Protein AF-A0A8T9ZW12-F1 (afdb_monomer)

Foldseek 3Di:
DPPPPVVVVVVVVVVVVVVVVVVVVCVVVVPPPPPVPCPDPPPPPPPPPDDD

pLDDT: mean 73.73, std 16.44, range [46.84, 96.81]

Solvent-accessible surface area (backbone atoms only — not comparable to full-atom values): 3484 Å² total; per-residue (Å²): 136,80,81,82,59,75,65,58,59,55,51,52,51,51,52,49,54,52,51,53,52,50,51,50,52,49,58,58,70,67,55,70,78,71,68,77,75,75,68,68,82,77,74,72,73,72,75,78,68,85,71,132

Secondary structure (DSSP, 8-state):
-----THHHHHHHHHHHHHHHHHHHHHHHT----------------------

Sequence (52 aa):
MPQMAPMWWTTMFILFTMLFMMTNTIMYFQKQYSIPSKEEKQNKMETMNWKW

Organism: NCBI:txid236433

Structure (mmCIF, N/CA/C/O backbone):
data_AF-A0A8T9ZW12-F1
#
_entry.id   AF-A0A8T9ZW12-F1
#
loop_
_atom_site.group_PDB
_atom_site.id
_atom_site.type_symbol
_atom_site.label_atom_id
_atom_site.label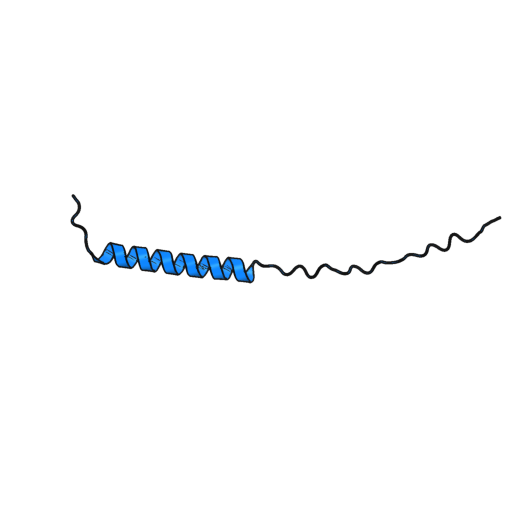_alt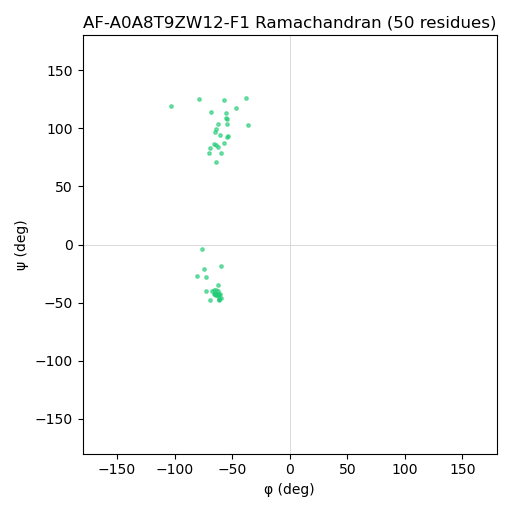_id
_atom_site.label_comp_id
_atom_site.label_asym_id
_atom_site.label_entity_id
_atom_site.label_seq_id
_atom_site.pdbx_PDB_ins_code
_atom_site.Cartn_x
_atom_site.Cartn_y
_atom_site.Cartn_z
_atom_site.occupancy
_atom_site.B_iso_or_equiv
_atom_site.auth_seq_id
_atom_site.auth_comp_id
_atom_site.auth_asym_id
_atom_site.auth_atom_id
_atom_site.pdbx_PDB_model_num
ATOM 1 N N . MET A 1 1 ? 25.809 -4.332 -20.116 1.00 46.84 1 MET A N 1
ATOM 2 C CA . MET A 1 1 ? 24.584 -3.904 -20.825 1.00 46.84 1 MET A CA 1
ATOM 3 C C . MET A 1 1 ? 23.731 -5.129 -21.138 1.00 46.84 1 MET A C 1
ATOM 5 O O . MET A 1 1 ? 23.976 -5.771 -22.150 1.00 46.84 1 MET A O 1
ATOM 9 N N . PRO A 1 2 ? 22.771 -5.492 -20.273 1.00 50.03 2 PRO A N 1
ATOM 10 C CA . PRO A 1 2 ? 21.643 -6.322 -20.671 1.00 50.03 2 PRO A CA 1
ATOM 11 C C . PRO A 1 2 ? 20.648 -5.409 -21.400 1.00 50.03 2 PRO A C 1
ATOM 13 O O . PRO A 1 2 ? 20.298 -4.340 -20.898 1.00 50.03 2 PRO A O 1
ATOM 16 N N . GLN A 1 3 ? 20.273 -5.762 -22.626 1.00 50.94 3 GLN A N 1
ATOM 17 C CA . GLN A 1 3 ? 19.326 -4.983 -23.422 1.00 50.94 3 GLN A CA 1
ATOM 18 C C . GLN A 1 3 ? 18.012 -4.829 -22.644 1.00 50.94 3 GLN A C 1
ATOM 20 O O . GLN A 1 3 ? 17.430 -5.816 -22.198 1.00 50.94 3 GLN A O 1
ATOM 25 N N . MET A 1 4 ? 17.582 -3.581 -22.435 1.00 63.75 4 MET A N 1
ATOM 26 C CA . MET A 1 4 ? 16.358 -3.255 -21.707 1.00 63.75 4 MET A CA 1
ATOM 27 C C . MET A 1 4 ? 15.161 -3.778 -22.494 1.00 63.75 4 MET A C 1
ATOM 29 O O . MET A 1 4 ? 14.690 -3.140 -23.431 1.00 63.75 4 MET A O 1
ATOM 33 N N . ALA A 1 5 ? 14.680 -4.959 -22.121 1.00 65.19 5 ALA A N 1
ATOM 34 C CA . ALA A 1 5 ? 13.416 -5.467 -22.608 1.00 65.19 5 ALA A CA 1
ATOM 35 C C . ALA A 1 5 ? 12.293 -4.581 -22.018 1.00 65.19 5 ALA A C 1
ATOM 37 O O . ALA A 1 5 ? 12.098 -4.588 -20.798 1.00 65.19 5 ALA A O 1
ATOM 38 N N . PRO A 1 6 ? 11.549 -3.821 -22.847 1.00 63.78 6 PRO A N 1
ATOM 39 C CA . PRO A 1 6 ? 10.559 -2.832 -22.392 1.00 63.78 6 PRO A CA 1
ATOM 40 C C . PRO A 1 6 ? 9.437 -3.435 -21.531 1.00 63.78 6 PRO A C 1
ATOM 42 O O . PRO A 1 6 ? 8.784 -2.738 -20.762 1.00 63.78 6 PRO A O 1
ATOM 45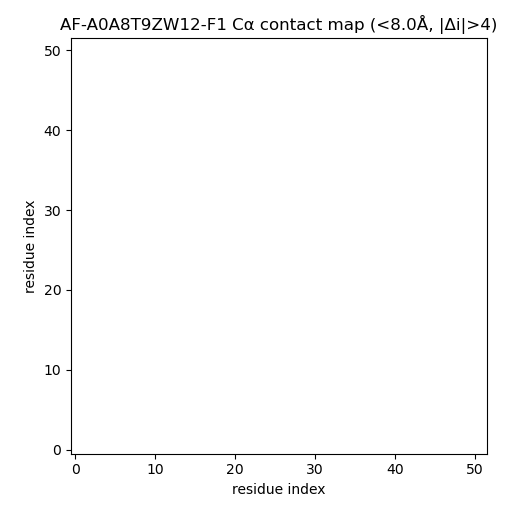 N N . MET A 1 7 ? 9.251 -4.753 -21.608 1.00 69.12 7 MET A N 1
ATOM 46 C CA . MET A 1 7 ? 8.230 -5.492 -20.873 1.00 69.12 7 MET A CA 1
ATOM 47 C C . MET A 1 7 ? 8.546 -5.681 -19.379 1.00 69.12 7 MET A C 1
ATOM 49 O O . MET A 1 7 ? 7.634 -5.880 -18.588 1.00 69.12 7 MET A O 1
ATOM 53 N N . TRP A 1 8 ? 9.810 -5.583 -18.951 1.00 78.88 8 TRP A N 1
ATOM 54 C CA . TRP A 1 8 ? 10.161 -5.769 -17.532 1.00 78.88 8 TRP A CA 1
ATOM 55 C C . TRP A 1 8 ? 9.724 -4.599 -16.649 1.00 78.88 8 TRP A C 1
ATOM 57 O O . TRP A 1 8 ? 9.449 -4.762 -15.465 1.00 78.88 8 TRP A O 1
ATOM 67 N N . TRP A 1 9 ? 9.645 -3.402 -17.222 1.00 79.81 9 TRP A N 1
ATOM 68 C CA . TRP A 1 9 ? 9.214 -2.218 -16.487 1.00 79.81 9 TRP A CA 1
ATOM 69 C C . TRP A 1 9 ? 7.714 -2.249 -16.217 1.00 79.81 9 TRP A C 1
ATOM 71 O O . TRP A 1 9 ? 7.277 -1.924 -15.115 1.00 79.81 9 TRP A O 1
ATOM 81 N N . THR A 1 10 ? 6.925 -2.696 -17.196 1.00 87.38 10 THR A N 1
ATOM 82 C CA . THR A 1 10 ? 5.478 -2.839 -17.022 1.00 87.38 10 THR A CA 1
ATOM 83 C C . THR A 1 10 ? 5.152 -3.943 -16.022 1.00 87.38 10 THR A C 1
ATOM 85 O O . THR A 1 10 ? 4.293 -3.738 -15.169 1.00 87.38 10 THR A O 1
ATOM 88 N N . THR A 1 11 ? 5.870 -5.070 -16.039 1.00 90.06 11 THR A N 1
ATOM 89 C CA . THR A 1 11 ? 5.668 -6.133 -15.042 1.00 90.06 11 THR A CA 1
ATOM 90 C C . THR A 1 11 ? 6.046 -5.678 -13.635 1.00 90.06 11 THR A C 1
ATOM 92 O O . THR A 1 11 ? 5.272 -5.910 -12.708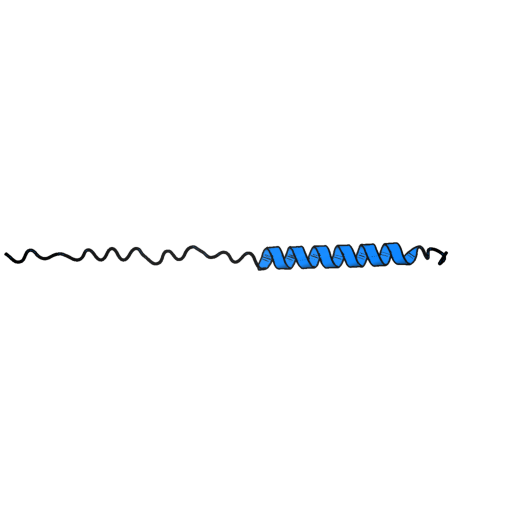 1.00 90.06 11 THR A O 1
ATOM 95 N N . MET A 1 12 ? 7.162 -4.963 -13.460 1.00 90.12 12 MET A N 1
ATOM 96 C CA . MET A 1 12 ? 7.534 -4.390 -12.159 1.00 90.12 12 MET A CA 1
ATOM 97 C C . MET A 1 12 ? 6.507 -3.366 -11.660 1.00 90.12 12 MET A C 1
ATOM 99 O O . MET A 1 12 ? 6.155 -3.378 -10.481 1.00 90.12 12 MET A O 1
ATOM 103 N N . PHE A 1 13 ? 5.970 -2.521 -12.545 1.00 92.69 13 PHE A N 1
ATOM 104 C CA . PHE A 1 13 ? 4.919 -1.565 -12.190 1.00 92.69 13 PHE A CA 1
ATOM 105 C C . PHE A 1 13 ? 3.614 -2.263 -11.769 1.00 92.69 13 PHE A C 1
ATOM 107 O O . PHE A 1 13 ? 3.000 -1.898 -10.764 1.00 92.69 13 PHE A O 1
ATOM 114 N N . ILE A 1 14 ? 3.206 -3.306 -12.493 1.00 95.25 14 ILE A N 1
ATOM 115 C CA . ILE A 1 14 ? 2.017 -4.101 -12.159 1.00 95.25 14 ILE A CA 1
ATOM 116 C C . ILE A 1 14 ? 2.209 -4.821 -10.815 1.00 95.25 14 ILE A C 1
ATOM 118 O O . ILE A 1 14 ? 1.324 -4.782 -9.965 1.00 95.25 14 ILE A O 1
ATOM 122 N N . LEU A 1 15 ? 3.379 -5.416 -10.574 1.00 95.62 15 LEU A N 1
ATOM 123 C CA . LEU A 1 15 ? 3.686 -6.063 -9.295 1.00 95.62 15 LEU A CA 1
ATOM 124 C C . LEU A 1 15 ? 3.673 -5.064 -8.132 1.00 95.62 15 LEU A C 1
ATOM 126 O O . LEU A 1 15 ? 3.089 -5.342 -7.084 1.00 95.62 15 LEU A O 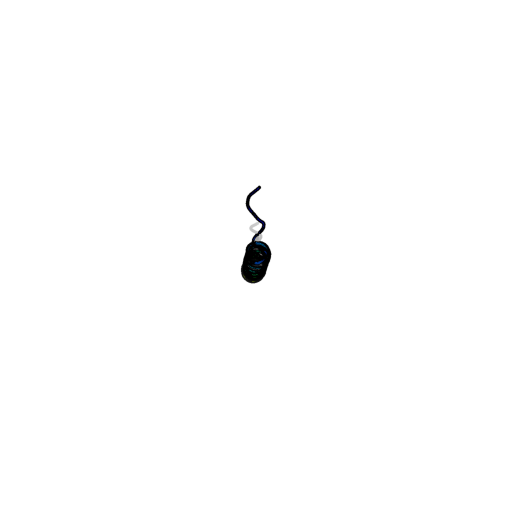1
ATOM 130 N N . PHE A 1 16 ? 4.264 -3.884 -8.323 1.00 95.19 16 PHE A N 1
ATOM 131 C CA . PHE A 1 16 ? 4.262 -2.824 -7.319 1.00 95.19 16 PHE A CA 1
ATOM 132 C C . PHE A 1 16 ? 2.841 -2.357 -6.982 1.00 95.19 16 PHE A C 1
ATOM 134 O O . PHE A 1 16 ? 2.483 -2.254 -5.809 1.00 95.19 16 PHE A O 1
ATOM 141 N N . THR A 1 17 ? 2.010 -2.115 -7.998 1.00 96.81 17 THR A N 1
ATOM 142 C CA . THR A 1 17 ? 0.620 -1.676 -7.799 1.00 96.81 17 THR A CA 1
ATOM 143 C C . THR A 1 17 ? -0.236 -2.747 -7.122 1.00 96.81 17 THR A C 1
ATOM 145 O O . THR A 1 17 ? -1.007 -2.416 -6.222 1.00 96.81 17 THR A O 1
ATOM 148 N N . MET A 1 18 ? -0.065 -4.028 -7.467 1.00 96.38 18 MET A N 1
ATOM 149 C CA . MET A 1 18 ? -0.737 -5.138 -6.776 1.00 96.38 18 MET A CA 1
ATOM 150 C C . MET A 1 18 ? -0.350 -5.210 -5.295 1.00 96.38 18 MET A C 1
ATOM 152 O O . MET A 1 18 ? -1.232 -5.289 -4.438 1.00 96.38 18 MET A O 1
ATOM 156 N N . LEU A 1 19 ? 0.946 -5.125 -4.981 1.00 96.81 19 LEU A N 1
ATOM 157 C CA . LEU A 1 19 ? 1.434 -5.111 -3.598 1.00 96.81 19 LEU A CA 1
ATOM 158 C C . LEU A 1 19 ? 0.898 -3.903 -2.825 1.00 96.81 19 LEU A C 1
ATOM 160 O O . LEU A 1 19 ? 0.433 -4.058 -1.700 1.00 96.81 19 LEU A O 1
ATOM 164 N N . PHE A 1 20 ? 0.903 -2.720 -3.440 1.00 96.12 20 PHE A N 1
ATOM 165 C CA . PHE A 1 20 ? 0.362 -1.504 -2.839 1.00 96.12 20 PHE A CA 1
ATOM 166 C C . PHE A 1 20 ? -1.135 -1.625 -2.527 1.00 96.12 20 PHE A C 1
ATOM 168 O O . PHE A 1 20 ? -1.583 -1.231 -1.451 1.00 96.12 20 PHE A O 1
ATOM 175 N N . MET A 1 21 ? -1.932 -2.197 -3.430 1.00 96.31 21 MET A N 1
ATOM 176 C CA . MET A 1 21 ? -3.353 -2.427 -3.155 1.00 96.31 21 MET A CA 1
ATOM 177 C C . MET A 1 21 ? -3.546 -3.439 -2.018 1.00 96.31 21 MET A C 1
ATOM 179 O O . MET A 1 21 ? -4.346 -3.197 -1.114 1.00 96.31 21 MET A O 1
ATOM 183 N N . MET A 1 22 ? -2.774 -4.532 -2.003 1.00 95.31 22 MET A N 1
ATOM 184 C CA . MET A 1 22 ? -2.830 -5.526 -0.926 1.00 95.31 22 MET A CA 1
AT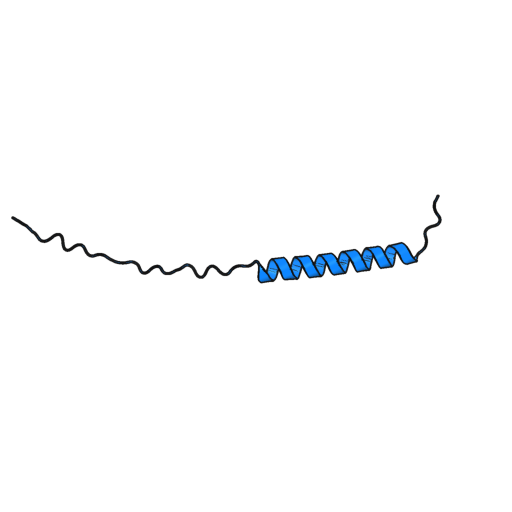OM 185 C C . MET A 1 22 ? -2.493 -4.911 0.437 1.00 95.31 22 MET A C 1
ATOM 187 O O . MET A 1 22 ? -3.244 -5.113 1.392 1.00 95.31 22 MET A O 1
ATOM 191 N N . THR A 1 23 ? -1.436 -4.102 0.541 1.00 93.75 23 THR A N 1
ATOM 192 C CA . THR A 1 23 ? -1.084 -3.449 1.812 1.00 93.75 23 THR A CA 1
ATOM 193 C C . THR A 1 23 ? -2.166 -2.480 2.275 1.00 93.75 23 THR A C 1
ATOM 195 O O . THR A 1 23 ? -2.495 -2.482 3.458 1.00 93.75 23 THR A O 1
ATOM 198 N N . ASN A 1 24 ? -2.795 -1.727 1.365 1.00 91.81 24 ASN A N 1
ATOM 199 C CA . ASN A 1 24 ? -3.921 -0.857 1.712 1.00 91.81 24 ASN A CA 1
ATOM 200 C C . ASN A 1 24 ? -5.118 -1.649 2.252 1.00 91.81 24 ASN A C 1
ATOM 202 O O . ASN A 1 24 ? -5.709 -1.246 3.253 1.00 91.81 24 ASN A O 1
ATOM 206 N N . THR A 1 25 ? -5.457 -2.791 1.644 1.00 92.38 25 THR A N 1
ATOM 207 C CA . THR A 1 25 ? -6.550 -3.637 2.154 1.00 92.38 25 THR A CA 1
ATOM 208 C C . THR A 1 25 ? -6.235 -4.191 3.541 1.00 92.38 25 THR A C 1
ATOM 210 O O . THR A 1 25 ? -7.075 -4.106 4.435 1.00 92.38 25 THR A O 1
ATOM 213 N N . ILE A 1 26 ? -5.008 -4.670 3.765 1.00 91.88 26 ILE A N 1
ATOM 214 C CA . ILE A 1 26 ? -4.570 -5.152 5.078 1.00 91.88 26 ILE A CA 1
ATOM 215 C C . ILE A 1 26 ? -4.627 -4.014 6.099 1.00 91.88 26 ILE A C 1
ATOM 217 O O . ILE A 1 26 ? -5.219 -4.195 7.154 1.00 91.88 26 ILE A O 1
ATOM 221 N N . MET A 1 27 ? -4.101 -2.828 5.787 1.00 88.50 27 MET A N 1
ATOM 222 C CA . MET A 1 27 ? -4.147 -1.672 6.693 1.00 88.50 27 MET A CA 1
ATOM 223 C C . MET A 1 27 ? -5.579 -1.221 7.007 1.00 88.50 27 MET A C 1
ATOM 225 O O . MET A 1 27 ? -5.856 -0.791 8.126 1.00 88.50 27 MET A O 1
ATOM 229 N N . TYR A 1 28 ? -6.493 -1.332 6.042 1.00 87.12 28 TYR A N 1
ATOM 230 C CA . TYR A 1 28 ? -7.901 -1.003 6.237 1.00 87.12 28 TYR A CA 1
ATOM 231 C C . TYR A 1 28 ? -8.600 -2.003 7.168 1.00 87.12 28 TYR A C 1
ATOM 233 O O . TYR A 1 28 ? -9.256 -1.590 8.123 1.00 87.12 28 TYR A O 1
ATOM 241 N N . PHE A 1 29 ? -8.429 -3.309 6.942 1.00 83.62 29 PHE A N 1
ATOM 242 C CA . PHE A 1 29 ? -9.091 -4.351 7.739 1.00 83.62 29 PHE A CA 1
ATOM 243 C C . PHE A 1 29 ? -8.396 -4.643 9.076 1.00 83.62 29 PHE A C 1
ATOM 245 O O . PHE A 1 29 ? -9.058 -5.034 10.033 1.00 83.62 29 PHE A O 1
ATOM 252 N N . GLN A 1 30 ? -7.086 -4.409 9.181 1.00 80.12 30 GLN A N 1
ATOM 253 C CA . GLN A 1 30 ? -6.350 -4.471 10.448 1.00 80.12 30 GLN A CA 1
ATOM 254 C C . GLN A 1 30 ? -6.585 -3.252 11.335 1.00 80.12 30 GLN A C 1
ATOM 256 O O . GLN A 1 30 ? -6.116 -3.231 12.475 1.00 80.12 30 GLN A O 1
ATOM 261 N N . LYS A 1 31 ? -7.345 -2.253 10.869 1.00 72.69 31 LYS A N 1
ATOM 262 C CA . LYS A 1 31 ? -7.889 -1.229 11.751 1.00 72.69 31 LYS A CA 1
ATOM 263 C C . LYS A 1 31 ? -8.968 -1.865 12.621 1.00 72.69 31 LYS A C 1
ATOM 265 O O . LYS A 1 31 ? -10.165 -1.730 12.381 1.00 72.69 31 LYS A O 1
ATOM 270 N N . GLN A 1 32 ? -8.520 -2.581 13.645 1.00 69.12 32 GLN A N 1
ATOM 271 C CA . GLN A 1 32 ? -9.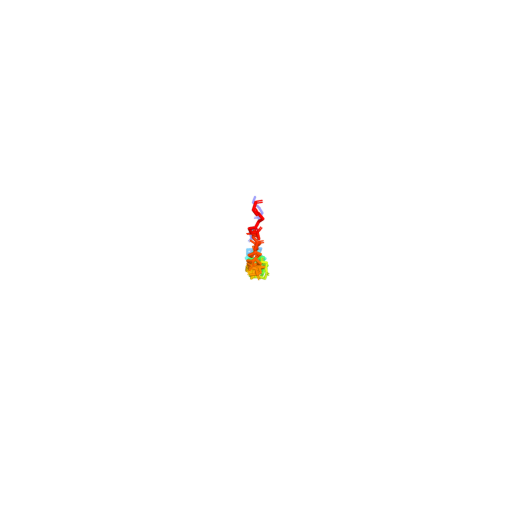373 -3.063 14.705 1.00 69.12 32 GLN A CA 1
ATOM 272 C C . GLN A 1 32 ? -9.941 -1.830 15.396 1.00 69.12 32 GLN A C 1
ATOM 274 O O . GLN A 1 32 ? -9.253 -1.134 16.142 1.00 69.12 32 GLN A O 1
ATOM 279 N N . TYR A 1 33 ? -11.206 -1.537 15.109 1.00 66.12 33 TYR A N 1
ATOM 280 C CA . TYR A 1 33 ? -12.015 -0.713 15.982 1.00 66.12 33 TYR A CA 1
ATOM 281 C C . TYR A 1 33 ? -12.147 -1.505 17.281 1.00 66.12 33 TYR A C 1
ATOM 283 O O . TYR A 1 33 ? -13.094 -2.268 17.466 1.00 66.12 33 TYR A O 1
ATOM 291 N N . SER A 1 34 ? -11.176 -1.362 18.184 1.00 59.81 34 SER A N 1
ATOM 292 C CA . SER A 1 34 ? -11.480 -1.516 19.593 1.00 59.81 34 SER A CA 1
ATOM 293 C C . SER A 1 34 ? -12.508 -0.430 19.877 1.00 59.81 34 SER A C 1
ATOM 295 O O . SER A 1 34 ? -12.194 0.739 20.094 1.00 59.81 34 SER A O 1
ATOM 297 N N . ILE A 1 35 ? -13.785 -0.807 19.793 1.00 62.88 35 ILE A N 1
ATOM 298 C CA . ILE A 1 35 ? -14.811 -0.132 20.572 1.00 62.88 35 ILE A CA 1
ATOM 299 C C . ILE A 1 35 ? -14.178 -0.076 21.962 1.00 62.88 35 ILE A C 1
ATOM 301 O O . ILE A 1 35 ? -13.820 -1.149 22.461 1.00 62.88 35 ILE A O 1
ATOM 305 N N . PRO A 1 36 ? -13.911 1.108 22.547 1.00 61.25 36 PRO A N 1
ATOM 306 C CA . PRO A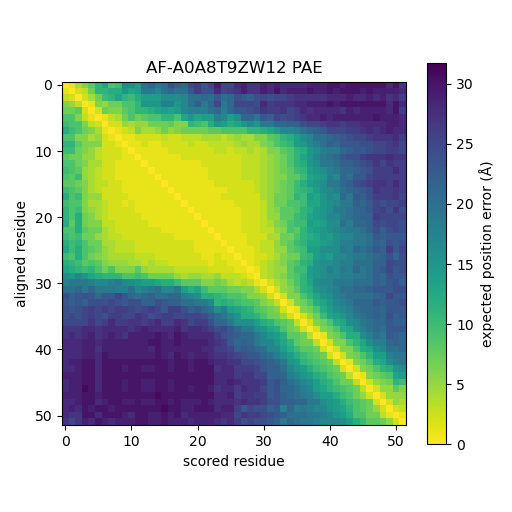 1 36 ? -13.499 1.131 23.933 1.00 61.25 36 PRO A CA 1
ATOM 307 C C . PRO A 1 36 ? -14.619 0.389 24.633 1.00 61.25 36 PRO A C 1
ATOM 309 O O . PRO A 1 36 ? -15.772 0.830 24.569 1.00 61.25 36 PRO A O 1
ATOM 312 N N . SER A 1 37 ? -14.319 -0.790 25.179 1.00 54.25 37 SER A N 1
ATOM 313 C CA . SER A 1 37 ? -15.257 -1.440 26.055 1.00 54.25 37 SER A CA 1
ATOM 314 C C . SER A 1 37 ? -15.531 -0.370 27.099 1.00 54.25 37 SER A C 1
ATOM 316 O O . SER A 1 37 ? -14.678 0.006 27.901 1.00 54.25 37 SER A O 1
ATOM 318 N N . LYS A 1 38 ? -16.734 0.201 27.048 1.00 57.16 38 LYS A N 1
ATOM 319 C CA . LYS A 1 38 ? -17.376 0.676 28.255 1.00 57.16 38 LYS A CA 1
ATOM 320 C C . LYS A 1 38 ? -17.597 -0.602 29.055 1.00 57.16 38 LYS A C 1
ATOM 322 O O . LYS A 1 38 ? -18.712 -1.098 29.126 1.00 57.16 38 LYS A O 1
ATOM 327 N N . GLU A 1 39 ? -16.510 -1.174 29.574 1.00 55.72 39 GLU A N 1
ATOM 328 C CA . GLU A 1 39 ? -16.569 -1.866 30.836 1.00 55.72 39 GLU A CA 1
ATOM 329 C C . GLU A 1 39 ? -17.150 -0.814 31.749 1.00 55.72 39 GLU A C 1
ATOM 331 O O . GLU A 1 39 ? -16.581 0.255 31.998 1.00 55.72 39 GLU A O 1
ATOM 336 N N . GLU A 1 40 ? -18.427 -1.053 31.997 1.00 57.47 40 GLU A N 1
ATOM 337 C CA . GLU A 1 40 ? -19.292 -0.281 32.835 1.00 57.47 40 GLU A CA 1
ATOM 338 C C . GLU A 1 40 ? -18.453 0.160 34.019 1.00 57.47 40 GLU A C 1
ATOM 340 O O . GLU A 1 40 ? -17.808 -0.656 34.681 1.00 57.47 40 GLU A O 1
ATOM 345 N N . LYS A 1 41 ? -18.435 1.468 34.277 1.00 55.94 41 LYS A N 1
ATOM 346 C CA . LYS A 1 41 ? -18.112 1.940 35.611 1.00 55.94 41 LYS A CA 1
ATOM 347 C C . LYS A 1 41 ? -19.092 1.219 36.528 1.00 55.94 41 LYS A C 1
ATOM 349 O O . LYS A 1 41 ? -20.204 1.701 36.744 1.00 55.94 41 LYS A O 1
ATOM 354 N N . GLN A 1 42 ? -18.693 0.065 37.055 1.00 55.50 42 GLN A N 1
ATOM 355 C CA . GLN A 1 42 ? -19.203 -0.447 38.302 1.00 55.50 42 GLN A CA 1
ATOM 356 C C . GLN A 1 42 ? -18.766 0.603 39.313 1.00 55.50 42 GLN A C 1
ATOM 358 O O . GLN A 1 42 ? -17.7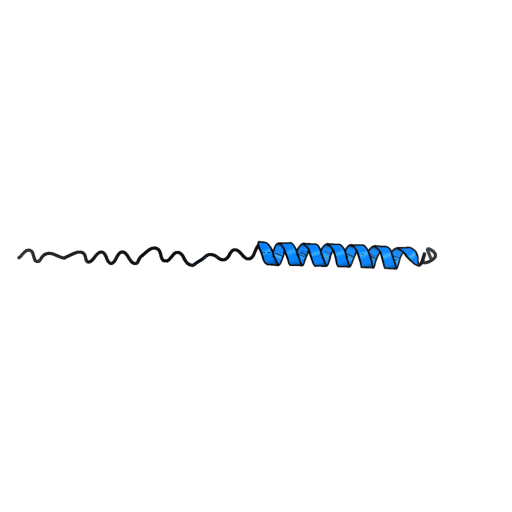24 0.509 39.956 1.00 55.50 42 GLN A O 1
ATOM 363 N N . ASN A 1 43 ? -19.579 1.652 39.413 1.00 58.97 43 ASN A N 1
ATOM 364 C CA . ASN A 1 43 ? -19.731 2.416 40.624 1.00 58.97 43 ASN A CA 1
ATOM 365 C C . ASN A 1 43 ? -20.231 1.404 41.655 1.00 58.97 43 ASN A C 1
ATOM 367 O O . ASN A 1 43 ? -21.423 1.327 41.949 1.00 58.97 43 ASN A O 1
ATOM 371 N N . LYS A 1 44 ? -19.319 0.592 42.191 1.00 58.22 44 LYS A N 1
ATOM 372 C CA . LYS A 1 44 ? -19.488 0.057 43.526 1.00 58.22 44 LYS A CA 1
ATOM 373 C C . LYS A 1 44 ? -19.412 1.283 44.422 1.00 58.22 44 LYS A C 1
ATOM 375 O O . LYS A 1 44 ? -18.348 1.680 44.881 1.00 58.22 44 LYS A O 1
ATOM 380 N N . MET A 1 45 ? -20.563 1.929 44.601 1.00 64.62 45 MET A N 1
ATOM 381 C CA . MET A 1 45 ? -20.863 2.581 45.861 1.00 64.62 45 MET A CA 1
ATOM 382 C C . MET A 1 45 ? -20.748 1.471 46.898 1.00 64.62 45 MET A C 1
ATOM 384 O O . MET A 1 45 ? -21.710 0.761 47.185 1.00 64.62 45 MET A O 1
ATOM 388 N N . GLU A 1 46 ? -19.539 1.263 47.405 1.00 63.50 46 GLU A N 1
ATOM 389 C CA . GLU A 1 46 ? -19.399 0.642 48.700 1.00 63.50 46 GLU A CA 1
ATOM 390 C C . GLU A 1 46 ? -20.044 1.633 49.653 1.00 63.50 46 GLU A C 1
ATOM 392 O O . GLU A 1 46 ? -19.497 2.685 49.983 1.00 63.50 46 GLU A O 1
ATOM 397 N N . THR A 1 47 ? -21.290 1.335 50.011 1.00 65.38 47 THR A N 1
ATOM 398 C CA . THR A 1 47 ? -21.901 1.853 51.218 1.00 65.38 47 THR A CA 1
ATOM 399 C C . THR A 1 47 ? -20.942 1.486 52.338 1.00 65.38 47 THR A C 1
ATOM 401 O O . THR A 1 47 ? -20.994 0.371 52.870 1.00 65.38 47 THR A O 1
ATOM 404 N N . MET A 1 48 ? -20.027 2.395 52.672 1.00 63.22 48 MET A N 1
ATOM 405 C CA . MET A 1 48 ? -19.327 2.336 53.937 1.00 63.22 48 MET A CA 1
ATOM 406 C C . MET A 1 48 ? -20.389 2.660 54.975 1.00 63.22 48 MET A C 1
ATOM 408 O O . MET A 1 48 ? -20.632 3.807 55.340 1.00 63.22 48 MET A O 1
ATOM 412 N N . ASN A 1 49 ? -21.127 1.607 55.322 1.00 62.22 49 ASN A N 1
ATOM 413 C CA . ASN A 1 49 ? -22.083 1.595 56.395 1.00 62.22 49 ASN A CA 1
ATOM 414 C C . ASN A 1 49 ? -21.310 2.028 57.625 1.00 62.22 49 ASN A C 1
ATOM 416 O O . ASN A 1 49 ? -20.443 1.305 58.115 1.00 62.22 49 ASN A O 1
ATOM 420 N N . TRP A 1 50 ? -21.626 3.242 58.051 1.00 60.38 50 TRP A N 1
ATOM 421 C CA . TRP A 1 50 ? -21.396 3.755 59.378 1.00 60.38 50 TRP A CA 1
ATOM 422 C C . TRP A 1 50 ? -21.615 2.630 60.390 1.00 60.38 50 TRP A C 1
ATOM 424 O O . TRP A 1 50 ? -22.747 2.235 60.680 1.00 60.38 50 TRP A O 1
ATOM 434 N N . LYS A 1 51 ? -20.519 2.071 60.885 1.00 48.41 51 LYS A N 1
ATOM 435 C CA . LYS A 1 51 ? -20.517 1.383 62.163 1.00 48.41 51 LYS A CA 1
ATOM 436 C C . LYS A 1 51 ? -19.864 2.358 63.123 1.00 48.41 51 LYS A C 1
ATOM 438 O O . LYS A 1 51 ? -18.760 2.822 62.853 1.00 48.41 51 LYS A O 1
ATOM 443 N N . TRP A 1 52 ? -20.655 2.714 64.129 1.00 59.44 52 TRP A N 1
ATOM 444 C CA . TRP A 1 52 ? -20.275 3.508 65.289 1.00 59.44 52 TRP A CA 1
ATOM 445 C C . TRP A 1 52 ? -18.907 3.115 65.840 1.00 59.44 52 TRP A C 1
ATOM 447 O O . TRP A 1 52 ? -18.627 1.893 65.870 1.00 59.44 52 TRP A O 1
#

Mean predicted aligned error: 15.13 Å

Radius of gyration: 29.27 Å; Cα contacts (8 Å, |Δi|>4): 0; chains: 1; bounding box: 47×10×89 Å